Protein AF-A0A842LB02-F1 (afdb_monomer)

Radius of gyration: 10.99 Å; Cα contacts (8 Å, |Δi|>4): 47; chains: 1; bounding box: 31×19×22 Å

Nearest PDB structures (foldseek):
  6bxm-assembly1_A  TM=9.376E-01  e=8.473E-03  Candidatus Methanoperedens nitratireducens
  6q2d-assembly1_B  TM=9.250E-01  e=1.285E-02  Methanobrevibacter smithii
  6bxm-assembly1_B  TM=9.243E-01  e=1.477E-02  Candidatus Methanoperedens nitratireducens
  6bxn-assembly1_A  TM=9.303E-01  e=2.401E-02  Candidatus Methanoperedens nitratireducens
  4p80-assembly1_A  TM=5.945E-01  e=9.528E-01  synthetic construct

Sequence (53 aa):
MADYQFETSKVIEKAKKYNPRIIGLQFPDGLKIHALKLARKLEKELGVTVLIS

Solvent-accessible surface area (backbone atoms only — not comparable to full-atom values): 3274 Å² total; per-residue (Å²): 131,88,81,77,74,71,57,55,68,59,50,48,54,51,43,62,74,66,63,55,68,64,45,83,46,77,52,62,81,96,39,46,76,56,47,55,57,49,38,54,48,44,32,71,76,67,74,24,50,62,45,80,83

pLDDT: mean 75.86, std 11.74, range [36.31, 85.44]

Structure (mmCIF, N/CA/C/O backbone):
data_AF-A0A842LB02-F1
#
_entry.id   AF-A0A842LB02-F1
#
loop_
_atom_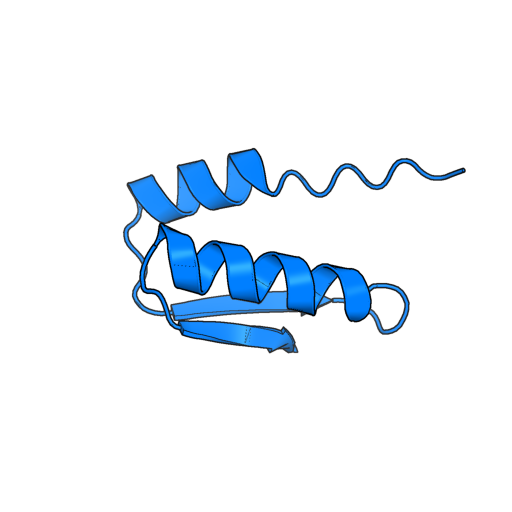site.group_PDB
_atom_site.id
_atom_site.type_symbol
_atom_site.label_atom_id
_atom_site.label_alt_id
_atom_site.label_comp_id
_atom_site.label_asym_id
_atom_site.label_entity_id
_atom_site.label_seq_id
_atom_site.pdbx_PDB_ins_code
_atom_site.Cartn_x
_atom_site.Cartn_y
_atom_site.Cartn_z
_atom_site.occupancy
_atom_site.B_iso_or_equiv
_atom_site.auth_seq_id
_atom_site.auth_comp_id
_atom_site.auth_asym_id
_atom_site.auth_atom_id
_atom_site.pdbx_PDB_model_num
ATOM 1 N N . MET A 1 1 ? 20.541 12.884 -11.565 1.00 36.31 1 MET A N 1
ATOM 2 C CA . MET A 1 1 ? 19.968 11.948 -10.575 1.00 36.31 1 MET A CA 1
ATOM 3 C C . MET A 1 1 ? 18.470 12.155 -10.615 1.00 36.31 1 MET A C 1
ATOM 5 O O . MET A 1 1 ? 18.035 13.256 -10.316 1.00 36.31 1 MET A O 1
ATOM 9 N N . ALA A 1 2 ? 17.710 11.192 -11.138 1.00 37.31 2 ALA A N 1
ATOM 10 C CA . ALA A 1 2 ? 16.261 11.333 -11.222 1.00 37.31 2 ALA A CA 1
ATOM 11 C C . ALA A 1 2 ? 15.699 11.264 -9.798 1.00 37.31 2 ALA A C 1
ATOM 13 O O . ALA A 1 2 ? 15.673 10.195 -9.191 1.00 37.31 2 ALA A O 1
ATOM 14 N N . ASP A 1 3 ? 15.327 12.422 -9.261 1.00 42.41 3 ASP A N 1
ATOM 15 C CA . ASP A 1 3 ? 14.560 12.566 -8.030 1.00 42.41 3 ASP A CA 1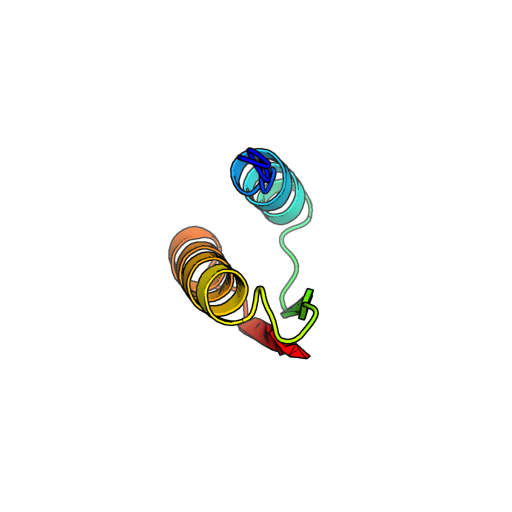
ATOM 16 C C . ASP A 1 3 ? 13.171 11.989 -8.316 1.00 42.41 3 ASP A C 1
ATOM 18 O O . ASP A 1 3 ? 12.244 12.689 -8.722 1.00 42.41 3 ASP A O 1
ATOM 22 N N . TYR A 1 4 ? 13.054 10.661 -8.256 1.00 50.06 4 TYR A N 1
ATOM 23 C CA . TYR A 1 4 ? 11.770 9.993 -8.382 1.00 50.06 4 TYR A CA 1
ATOM 24 C C . TYR A 1 4 ? 11.011 10.316 -7.097 1.00 50.06 4 TYR A C 1
ATOM 26 O O . TYR A 1 4 ? 11.072 9.571 -6.115 1.00 50.06 4 TYR A O 1
ATOM 34 N N . GLN A 1 5 ? 10.342 11.473 -7.083 1.00 53.56 5 GLN A N 1
ATOM 35 C CA . GLN A 1 5 ? 9.363 11.833 -6.071 1.00 53.56 5 GLN A CA 1
ATOM 36 C C . GLN A 1 5 ? 8.209 10.855 -6.216 1.00 53.56 5 GLN A C 1
ATOM 38 O O . GLN A 1 5 ? 7.181 11.139 -6.824 1.00 53.56 5 GLN A O 1
ATOM 43 N N . PHE A 1 6 ? 8.390 9.658 -5.661 1.00 60.38 6 PHE A N 1
ATOM 44 C CA . PHE A 1 6 ? 7.267 8.837 -5.278 1.00 60.38 6 PHE A CA 1
ATOM 45 C C . PHE A 1 6 ? 6.436 9.728 -4.375 1.00 60.38 6 PHE A C 1
ATOM 47 O O . PHE A 1 6 ? 6.825 9.983 -3.232 1.00 60.38 6 PHE A O 1
ATOM 54 N N . GLU A 1 7 ? 5.310 10.211 -4.897 1.00 63.81 7 GLU A N 1
ATOM 55 C CA . GLU A 1 7 ? 4.304 10.993 -4.182 1.00 63.81 7 GLU A CA 1
ATOM 56 C C . GLU A 1 7 ? 3.598 10.120 -3.131 1.00 63.81 7 GLU A C 1
ATOM 58 O O . GLU A 1 7 ? 2.383 10.134 -2.982 1.00 63.81 7 GLU A O 1
ATOM 63 N N . THR A 1 8 ? 4.375 9.330 -2.394 1.00 66.94 8 THR A N 1
ATOM 64 C CA . THR A 1 8 ? 4.004 8.411 -1.332 1.00 66.94 8 THR A CA 1
ATOM 65 C C . THR A 1 8 ? 3.062 9.096 -0.362 1.00 66.94 8 THR A C 1
ATOM 67 O O . THR A 1 8 ? 2.041 8.524 -0.012 1.00 66.94 8 THR A O 1
ATOM 70 N N . SER A 1 9 ? 3.351 1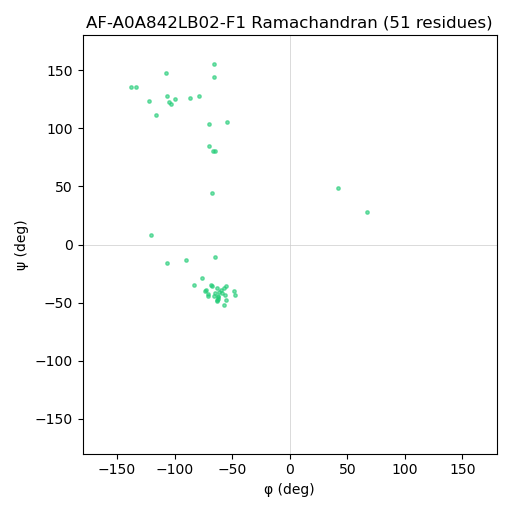0.348 0.000 1.00 69.31 9 SER A N 1
ATOM 71 C CA . SER A 1 9 ? 2.483 11.153 0.859 1.00 69.31 9 SER A CA 1
ATOM 72 C C . SER A 1 9 ? 1.112 11.403 0.228 1.00 69.31 9 SER A C 1
ATOM 74 O O . SER A 1 9 ? 0.105 11.163 0.883 1.00 69.31 9 SER A O 1
ATOM 76 N N . LYS A 1 10 ? 1.038 11.773 -1.061 1.00 74.12 10 LYS A N 1
ATOM 77 C CA . LYS A 1 10 ? -0.254 11.954 -1.747 1.00 74.12 10 LYS A CA 1
ATOM 78 C C . LYS A 1 10 ? -1.003 10.637 -1.926 1.00 74.12 10 LYS A C 1
ATOM 80 O O . LYS A 1 10 ? -2.230 10.622 -1.855 1.00 74.12 10 LYS A O 1
ATOM 85 N N . VAL A 1 11 ? -0.287 9.538 -2.168 1.00 75.75 11 VAL A N 1
ATOM 86 C CA . VAL A 1 11 ? -0.879 8.197 -2.263 1.00 75.75 11 VAL A CA 1
ATOM 87 C C . VAL A 1 11 ? -1.454 7.781 -0.913 1.00 75.75 11 VAL A C 1
ATOM 89 O O . VAL A 1 11 ? -2.591 7.328 -0.878 1.00 75.75 11 VAL A O 1
ATOM 92 N N . ILE A 1 12 ? -0.728 7.998 0.189 1.00 75.75 12 ILE A N 1
ATOM 93 C CA . ILE A 1 12 ? -1.207 7.726 1.551 1.00 75.75 12 ILE A CA 1
ATOM 94 C C . ILE A 1 12 ? -2.427 8.595 1.868 1.00 75.75 12 ILE A C 1
ATOM 96 O O . ILE A 1 12 ? -3.431 8.065 2.329 1.00 75.75 12 ILE A O 1
ATOM 100 N N . GLU A 1 13 ? -2.397 9.899 1.577 1.00 81.06 13 GLU A N 1
ATOM 101 C CA . GLU A 1 13 ? -3.539 10.791 1.820 1.00 81.06 13 GLU A CA 1
ATOM 102 C C . GLU A 1 13 ? -4.778 10.390 1.012 1.00 81.06 13 GLU A C 1
ATOM 104 O O . GLU A 1 13 ? -5.884 10.320 1.556 1.00 81.06 13 GLU A O 1
ATOM 109 N N . LYS A 1 14 ? -4.610 10.070 -0.278 1.00 79.44 14 LYS A N 1
ATOM 110 C CA . LYS A 1 14 ? -5.711 9.567 -1.109 1.00 79.44 14 LYS A CA 1
ATOM 111 C C . LYS A 1 14 ? -6.218 8.230 -0.585 1.00 79.44 14 LYS A C 1
ATOM 113 O O . LYS A 1 14 ? -7.419 8.085 -0.388 1.00 79.44 14 LYS A O 1
ATOM 118 N N . ALA A 1 15 ? -5.331 7.278 -0.313 1.00 76.81 15 ALA A N 1
ATOM 119 C CA . ALA A 1 15 ? -5.709 5.978 0.224 1.00 76.81 15 ALA A CA 1
ATOM 120 C C . ALA A 1 15 ? -6.454 6.123 1.557 1.00 76.81 15 ALA A C 1
ATOM 122 O O . ALA A 1 15 ? -7.499 5.511 1.735 1.00 76.81 15 ALA A O 1
ATOM 123 N N . LYS A 1 16 ? -6.018 7.017 2.447 1.00 78.94 16 LYS A N 1
ATOM 124 C CA . LYS A 1 16 ? -6.710 7.306 3.709 1.00 78.94 16 LYS A CA 1
ATOM 125 C C . LYS A 1 16 ? -8.130 7.817 3.487 1.00 78.94 16 LYS A C 1
ATOM 127 O O . LYS A 1 16 ? -9.041 7.416 4.200 1.00 78.94 16 LYS A O 1
ATOM 132 N N . LYS A 1 17 ? -8.333 8.661 2.472 1.00 81.19 17 LYS A N 1
ATOM 133 C CA . LYS A 1 17 ? -9.655 9.197 2.120 1.00 81.19 17 LYS A CA 1
ATOM 134 C C . LYS A 1 17 ? -10.605 8.131 1.562 1.00 81.19 17 LYS A C 1
ATOM 136 O O . LYS A 1 17 ? -11.803 8.211 1.807 1.00 81.19 17 LYS A O 1
ATOM 141 N N . TYR A 1 18 ? -10.085 7.154 0.820 1.00 78.44 18 TYR A N 1
ATOM 142 C CA . TYR A 1 18 ? -10.883 6.070 0.228 1.00 78.44 18 TYR A CA 1
ATOM 143 C C . TYR A 1 18 ? -11.016 4.833 1.129 1.00 78.44 18 TYR A C 1
ATOM 145 O O . TYR A 1 18 ? -11.837 3.967 0.840 1.00 78.44 18 TYR A O 1
ATOM 153 N N . ASN A 1 19 ? -10.212 4.740 2.193 1.00 74.56 19 ASN A N 1
ATOM 154 C CA . ASN A 1 19 ? -10.131 3.612 3.122 1.00 74.56 19 ASN A CA 1
ATOM 155 C C . ASN A 1 19 ? -10.179 2.224 2.425 1.00 74.56 19 ASN A C 1
ATOM 157 O O . ASN A 1 19 ? -10.979 1.362 2.814 1.00 74.56 19 ASN A O 1
ATOM 161 N N . PRO A 1 20 ? -9.373 2.003 1.363 1.00 79.44 20 PRO A N 1
ATOM 162 C CA . PRO A 1 20 ? -9.414 0.775 0.584 1.00 79.44 20 PRO A CA 1
ATOM 163 C C . PRO A 1 20 ? -8.956 -0.396 1.448 1.00 79.44 20 PRO A C 1
ATOM 165 O O . PRO A 1 20 ? -8.046 -0.250 2.248 1.00 79.44 20 PRO A O 1
ATOM 168 N N . ARG A 1 21 ? -9.536 -1.585 1.277 1.00 82.06 21 ARG A N 1
ATOM 169 C CA . ARG A 1 21 ? -9.053 -2.784 1.988 1.00 82.06 21 ARG A CA 1
ATOM 170 C C . ARG A 1 21 ? -7.763 -3.345 1.384 1.00 82.06 21 ARG A C 1
ATOM 172 O O . ARG A 1 21 ? -6.974 -3.961 2.095 1.00 82.06 21 ARG A O 1
ATOM 179 N N . ILE A 1 22 ? -7.569 -3.141 0.079 1.00 83.12 22 ILE A N 1
ATOM 180 C CA . ILE A 1 22 ? -6.455 -3.689 -0.699 1.00 83.12 22 ILE A CA 1
ATOM 181 C C . ILE A 1 22 ? -5.923 -2.608 -1.647 1.00 83.12 22 ILE A C 1
ATOM 183 O O . ILE A 1 22 ? -6.712 -1.922 -2.297 1.00 83.12 22 ILE A O 1
ATOM 187 N N . ILE A 1 23 ? -4.599 -2.467 -1.744 1.00 83.50 23 ILE A N 1
ATOM 188 C CA . ILE A 1 23 ? -3.921 -1.550 -2.671 1.00 83.50 23 ILE A CA 1
ATOM 189 C C . ILE A 1 23 ? -2.973 -2.344 -3.569 1.00 83.50 23 ILE A C 1
ATOM 191 O O . ILE A 1 23 ? -2.076 -3.025 -3.083 1.00 83.50 23 ILE A O 1
ATOM 195 N N . GLY A 1 24 ? -3.149 -2.231 -4.886 1.00 83.81 24 GLY A N 1
ATOM 196 C CA . GLY A 1 24 ? -2.205 -2.756 -5.871 1.00 83.81 24 GLY A CA 1
ATOM 197 C C . GLY A 1 24 ? -1.103 -1.741 -6.170 1.00 83.81 24 GLY A C 1
ATOM 198 O O . GLY A 1 24 ? -1.383 -0.598 -6.527 1.00 83.81 24 GLY A O 1
ATOM 199 N N . LEU A 1 25 ? 0.145 -2.163 -6.030 1.00 83.62 25 LEU A N 1
ATOM 200 C CA . LEU A 1 25 ? 1.350 -1.411 -6.335 1.00 83.62 25 LEU A CA 1
ATOM 201 C C . LEU A 1 25 ? 2.088 -2.120 -7.466 1.00 83.62 25 LEU A C 1
ATOM 203 O O . LEU A 1 25 ? 2.632 -3.199 -7.263 1.00 83.62 25 LEU A O 1
ATOM 207 N N . GLN A 1 26 ? 2.131 -1.503 -8.643 1.00 79.50 26 GLN A N 1
ATOM 208 C CA . GLN A 1 26 ? 2.857 -2.052 -9.782 1.00 79.50 26 GLN A CA 1
ATOM 209 C C . GLN A 1 26 ? 4.150 -1.272 -9.993 1.00 79.50 26 GLN A C 1
ATOM 211 O O . GLN A 1 26 ? 4.119 -0.047 -10.139 1.00 79.50 26 GLN A O 1
ATOM 216 N N . PHE A 1 27 ? 5.284 -1.969 -9.962 1.00 79.00 27 PHE A N 1
ATOM 217 C CA . PHE A 1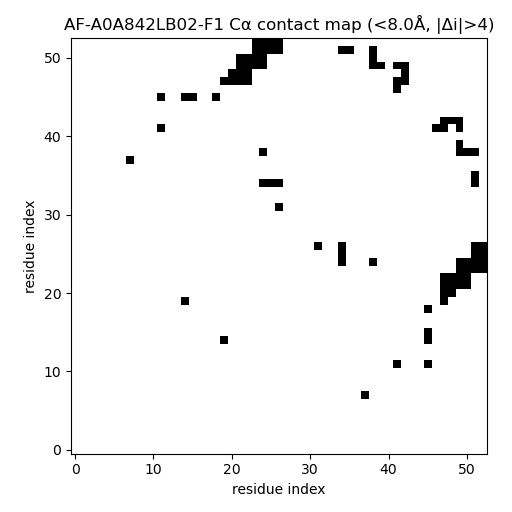 27 ? 6.597 -1.341 -10.069 1.00 79.00 27 PHE A CA 1
ATOM 218 C C . PHE A 1 27 ? 7.484 -2.083 -11.072 1.00 79.00 27 PHE A C 1
ATOM 220 O O . PHE A 1 27 ? 7.597 -3.304 -10.999 1.00 79.00 27 PHE A O 1
ATOM 227 N N . PRO A 1 28 ? 8.197 -1.368 -11.961 1.00 80.19 28 PRO A N 1
ATOM 228 C CA . PRO A 1 28 ? 9.229 -1.990 -12.785 1.00 80.19 28 PRO A CA 1
ATOM 229 C C . PRO A 1 28 ? 10.393 -2.491 -11.911 1.00 80.19 28 PRO A C 1
ATOM 231 O O . PRO A 1 28 ? 10.643 -1.951 -10.829 1.00 80.19 28 PRO A O 1
ATOM 234 N N . ASP A 1 29 ? 11.143 -3.494 -12.385 1.00 74.25 29 ASP A N 1
ATOM 235 C CA . ASP A 1 29 ? 12.192 -4.193 -11.618 1.00 74.25 29 ASP A CA 1
ATOM 236 C C . ASP A 1 29 ? 13.185 -3.271 -10.899 1.00 74.25 29 ASP A C 1
ATOM 238 O O . ASP A 1 29 ? 13.519 -3.505 -9.736 1.00 74.25 29 ASP A O 1
ATOM 242 N N . GLY A 1 30 ? 13.593 -2.174 -11.543 1.00 75.50 30 GLY A N 1
ATOM 243 C CA . GLY A 1 30 ? 14.527 -1.198 -10.973 1.00 75.50 30 GLY A CA 1
ATOM 244 C C . GLY A 1 30 ? 14.006 -0.439 -9.744 1.00 75.50 30 GLY A C 1
ATOM 245 O O . GLY A 1 30 ? 14.780 0.242 -9.078 1.00 75.50 30 GLY A O 1
ATOM 246 N N . LEU A 1 31 ? 12.713 -0.549 -9.419 1.00 77.31 31 LEU A N 1
ATOM 247 C CA . LEU A 1 31 ? 12.055 0.192 -8.339 1.00 77.31 31 LEU A CA 1
ATOM 248 C C . LEU A 1 31 ? 11.425 -0.720 -7.272 1.00 77.31 31 LEU A C 1
ATOM 250 O O . LEU A 1 31 ? 10.783 -0.221 -6.346 1.00 77.31 31 LEU A O 1
ATOM 254 N N . LYS A 1 32 ? 11.658 -2.040 -7.319 1.00 77.00 32 LYS A N 1
ATOM 255 C CA . LYS A 1 32 ? 11.134 -3.004 -6.325 1.00 77.00 32 LYS A CA 1
ATOM 256 C C . LYS A 1 32 ? 11.520 -2.667 -4.879 1.00 77.00 32 LYS A C 1
ATOM 258 O O . LYS A 1 32 ? 10.711 -2.820 -3.966 1.00 77.00 32 LYS A O 1
ATOM 263 N N . ILE A 1 33 ? 12.728 -2.142 -4.659 1.00 78.19 33 ILE A N 1
ATOM 264 C CA . ILE A 1 33 ? 13.192 -1.710 -3.325 1.00 78.19 33 ILE A CA 1
ATOM 265 C C . ILE A 1 33 ? 12.326 -0.558 -2.786 1.00 78.19 33 ILE A C 1
ATOM 267 O O 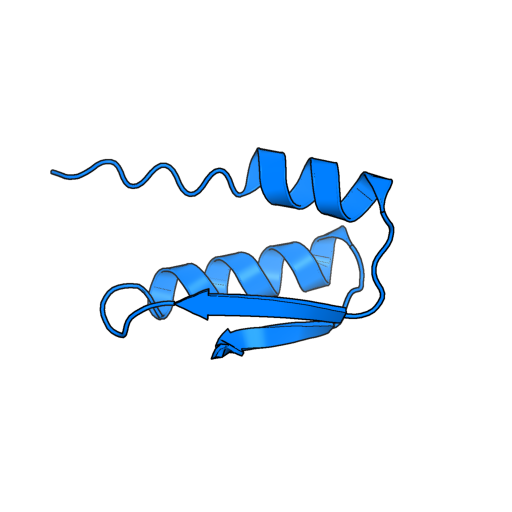. ILE A 1 33 ? 12.008 -0.513 -1.594 1.00 78.19 33 ILE A O 1
ATOM 271 N N . HIS A 1 34 ? 11.908 0.358 -3.663 1.00 78.19 34 HIS A N 1
ATOM 272 C CA . HIS A 1 34 ? 11.002 1.450 -3.310 1.00 78.19 34 HIS A CA 1
ATOM 273 C C . HIS A 1 34 ? 9.576 0.935 -3.088 1.00 78.19 34 HIS A C 1
ATOM 275 O O . HIS A 1 34 ? 8.942 1.341 -2.115 1.00 78.19 34 HIS A O 1
ATOM 281 N N . ALA A 1 35 ? 9.119 -0.017 -3.911 1.00 80.50 35 ALA A N 1
ATOM 282 C CA . ALA A 1 35 ? 7.818 -0.671 -3.772 1.00 80.50 35 ALA A CA 1
ATOM 283 C C . ALA A 1 35 ? 7.632 -1.295 -2.385 1.00 80.50 35 ALA A C 1
ATOM 285 O O . ALA A 1 35 ? 6.637 -1.033 -1.714 1.00 80.50 35 ALA A O 1
ATOM 286 N N . LEU A 1 36 ? 8.628 -2.052 -1.912 1.00 82.25 36 LEU A N 1
ATOM 287 C CA . LEU A 1 36 ? 8.575 -2.712 -0.608 1.00 82.25 36 LEU A CA 1
ATOM 288 C C . LEU A 1 36 ? 8.528 -1.710 0.557 1.00 82.25 36 LEU A C 1
ATOM 290 O O . LEU A 1 36 ? 7.769 -1.898 1.511 1.00 82.25 36 LEU A O 1
ATOM 294 N N . LYS A 1 37 ? 9.318 -0.628 0.487 1.00 82.88 37 LYS A N 1
ATOM 295 C CA . LYS A 1 37 ? 9.275 0.455 1.487 1.00 82.88 37 LYS A CA 1
ATOM 296 C C . LYS A 1 37 ? 7.905 1.132 1.521 1.00 82.88 37 LYS A C 1
ATOM 298 O O . LYS A 1 37 ? 7.411 1.440 2.605 1.00 82.88 37 LYS A O 1
ATOM 303 N N . LEU A 1 38 ? 7.310 1.362 0.353 1.00 79.88 38 LEU A N 1
ATOM 304 C CA . LEU A 1 38 ? 6.025 2.037 0.207 1.00 79.88 38 LEU A CA 1
ATOM 305 C C . LEU A 1 38 ? 4.869 1.154 0.693 1.00 79.88 38 LEU A C 1
ATOM 307 O O . LEU A 1 38 ? 4.042 1.617 1.475 1.00 79.88 38 LEU A O 1
ATOM 311 N N . ALA A 1 39 ? 4.879 -0.129 0.323 1.00 83.12 39 ALA A N 1
ATOM 312 C CA . ALA A 1 39 ? 3.917 -1.130 0.771 1.00 83.12 39 ALA A CA 1
ATOM 313 C C . ALA A 1 39 ? 3.885 -1.247 2.296 1.00 83.12 39 ALA A C 1
ATOM 315 O O . ALA A 1 39 ? 2.838 -1.044 2.901 1.00 83.12 39 ALA A O 1
ATOM 316 N N . ARG A 1 40 ? 5.052 -1.428 2.929 1.00 85.44 4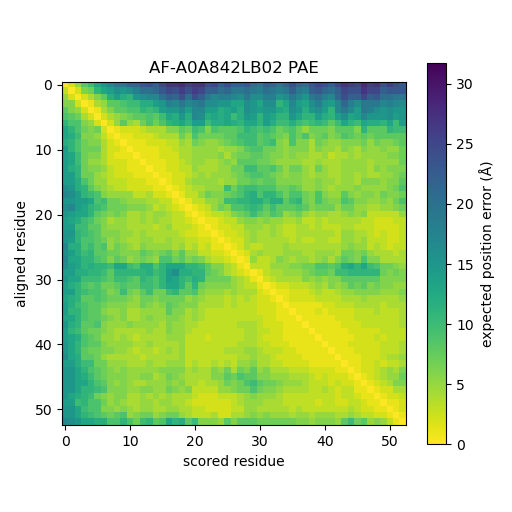0 ARG A N 1
ATOM 317 C CA . ARG A 1 40 ? 5.152 -1.483 4.396 1.00 85.44 40 ARG A CA 1
ATOM 318 C C . ARG A 1 40 ? 4.608 -0.234 5.078 1.00 85.44 40 ARG A C 1
ATOM 320 O O . ARG A 1 40 ? 4.040 -0.325 6.163 1.00 85.44 40 ARG A O 1
ATOM 327 N N . LYS A 1 41 ? 4.824 0.942 4.482 1.00 83.81 41 LYS A N 1
ATOM 328 C CA . LYS A 1 41 ? 4.350 2.208 5.048 1.00 83.81 41 LYS A CA 1
ATOM 329 C C . LYS A 1 41 ? 2.828 2.323 4.945 1.00 83.81 41 LYS A C 1
ATOM 331 O O . LYS A 1 41 ? 2.194 2.687 5.927 1.00 83.81 41 LYS A O 1
ATOM 336 N N . LEU A 1 42 ? 2.257 1.937 3.802 1.00 83.19 42 LEU A N 1
ATOM 337 C CA . LEU A 1 42 ? 0.809 1.873 3.590 1.00 83.19 42 LEU A CA 1
ATOM 338 C C . LEU A 1 42 ? 0.142 0.847 4.517 1.00 83.19 42 LEU A C 1
ATOM 340 O O . LEU A 1 42 ? -0.827 1.189 5.185 1.00 83.19 42 LEU A O 1
ATOM 344 N N . GLU A 1 43 ? 0.683 -0.368 4.618 1.00 84.50 43 GLU A N 1
ATOM 345 C CA . GLU A 1 43 ? 0.192 -1.404 5.539 1.00 84.50 43 GLU A CA 1
ATOM 346 C C . GLU A 1 43 ? 0.190 -0.908 6.987 1.00 84.50 43 GLU A C 1
ATOM 348 O O . GLU A 1 43 ? -0.787 -1.092 7.708 1.00 84.50 43 GLU A O 1
ATOM 353 N N . LYS A 1 44 ? 1.261 -0.226 7.411 1.00 85.38 44 LYS A N 1
ATOM 354 C CA . LYS A 1 44 ? 1.403 0.256 8.788 1.00 85.38 44 LYS A CA 1
ATOM 355 C C . LYS A 1 44 ? 0.518 1.464 9.112 1.00 85.38 44 LYS A C 1
ATOM 357 O O . LYS A 1 44 ? 0.003 1.535 10.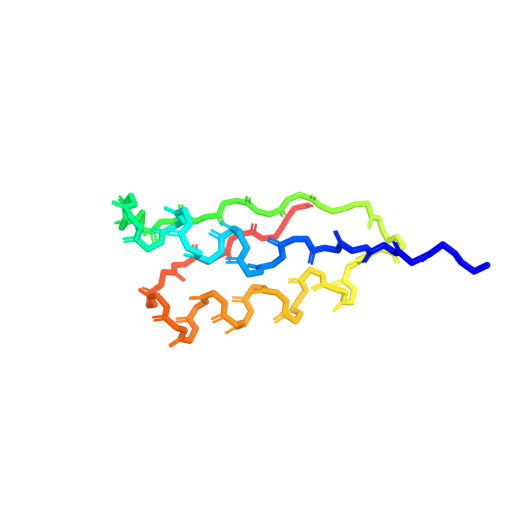221 1.00 85.38 44 LYS A O 1
ATOM 362 N N . GLU A 1 45 ? 0.377 2.423 8.196 1.00 83.25 45 GLU A N 1
ATOM 363 C CA . GLU A 1 45 ? -0.420 3.637 8.443 1.00 83.25 45 GLU A CA 1
ATOM 364 C C . GLU A 1 45 ? -1.918 3.438 8.204 1.00 83.25 45 GLU A C 1
ATOM 366 O O . GLU A 1 45 ? -2.730 4.049 8.897 1.00 83.25 45 GLU A O 1
ATOM 371 N N . LEU A 1 46 ? -2.291 2.619 7.219 1.00 79.19 46 LEU A N 1
ATOM 372 C CA . LEU A 1 46 ? -3.684 2.458 6.795 1.00 79.19 46 LEU A CA 1
ATOM 373 C C . LEU A 1 46 ? -4.284 1.114 7.231 1.00 79.19 46 LEU A C 1
ATOM 375 O O . LEU A 1 46 ? -5.502 0.970 7.194 1.00 79.19 46 LEU A O 1
ATOM 379 N N . GLY A 1 47 ? -3.467 0.132 7.631 1.00 82.75 47 GLY A N 1
ATOM 380 C CA . GLY A 1 47 ? -3.949 -1.210 7.981 1.00 82.75 47 GLY A CA 1
ATOM 381 C C . GLY A 1 47 ? -4.508 -1.982 6.782 1.00 82.75 47 GLY A C 1
ATOM 382 O O . GLY A 1 47 ? -5.418 -2.792 6.935 1.00 82.75 47 GLY A O 1
ATOM 383 N N . VAL A 1 48 ? -4.012 -1.688 5.581 1.00 85.19 48 VAL A N 1
ATOM 384 C CA . VAL A 1 48 ? -4.531 -2.203 4.302 1.00 85.19 48 VAL A CA 1
ATOM 385 C C . VAL A 1 48 ? -3.577 -3.223 3.723 1.00 85.19 48 VAL A C 1
ATOM 387 O O . VAL A 1 48 ? -2.376 -3.054 3.862 1.00 85.19 48 VAL A O 1
ATOM 390 N N . THR A 1 49 ? -4.068 -4.235 3.017 1.00 84.50 49 THR A N 1
ATOM 391 C CA . THR A 1 49 ? -3.186 -5.205 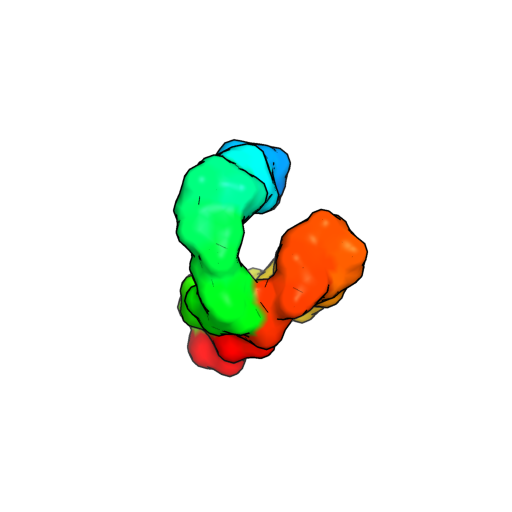2.355 1.00 84.50 49 THR A CA 1
ATOM 392 C C . THR A 1 49 ? -2.629 -4.616 1.066 1.00 84.50 49 THR A C 1
ATOM 394 O O . THR A 1 49 ? -3.386 -4.156 0.212 1.00 84.50 49 THR A O 1
ATOM 397 N N . VAL A 1 50 ? -1.309 -4.647 0.893 1.00 85.44 50 VAL A N 1
ATOM 398 C CA . VAL A 1 50 ? -0.668 -4.158 -0.329 1.00 85.44 50 VAL A CA 1
ATOM 399 C C . VAL A 1 50 ? -0.175 -5.327 -1.172 1.00 85.44 50 VAL A C 1
ATOM 401 O O . VAL A 1 50 ? 0.551 -6.191 -0.690 1.00 85.44 50 VAL A O 1
ATOM 404 N N . LEU A 1 51 ? -0.555 -5.341 -2.447 1.00 84.94 51 LEU A N 1
ATOM 405 C CA . LEU A 1 51 ? -0.102 -6.317 -3.432 1.00 84.94 51 LEU A CA 1
ATOM 406 C C . LEU A 1 51 ? 0.942 -5.660 -4.326 1.00 84.94 51 LEU A C 1
ATOM 408 O O . LEU A 1 51 ? 0.644 -4.657 -4.968 1.00 84.94 51 LEU A O 1
ATOM 412 N N . ILE A 1 52 ? 2.151 -6.212 -4.362 1.00 80.31 52 ILE A N 1
ATOM 413 C CA . ILE A 1 52 ? 3.22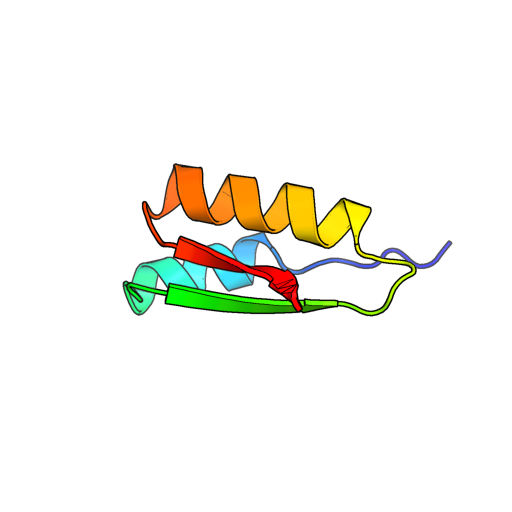9 -5.722 -5.224 1.00 80.31 52 ILE A CA 1
ATOM 414 C C . ILE A 1 52 ? 3.285 -6.616 -6.463 1.00 80.31 52 ILE A C 1
ATOM 416 O O . ILE A 1 52 ? 3.401 -7.833 -6.315 1.00 80.31 52 ILE A O 1
ATOM 420 N N . SER A 1 53 ? 3.209 -6.019 -7.655 1.00 73.06 53 SER A N 1
ATOM 421 C CA . SER A 1 53 ? 3.310 -6.718 -8.942 1.00 73.06 53 SER A CA 1
ATOM 422 C C . SER A 1 53 ? 4.334 -6.096 -9.877 1.00 73.06 53 SER A C 1
ATOM 424 O O . SER A 1 53 ? 4.596 -4.875 -9.773 1.00 73.06 53 SER A O 1
#

Mean predicted aligned error: 6.63 Å

Secondary structure (DSSP, 8-state):
-------HHHHHHHHHHH--SEEEE---GGGHHHHHHHHHHHHHHH--EEEE-

Foldseek 3Di:
DPPPPPVLVVVLVVCQVVLDQEAEAEDDPVCVVVVVVSQVVSCVPRVHHYHYD